Protein AF-T1F467-F1 (afdb_monomer)

Structure (mmCIF, N/CA/C/O backbone):
data_AF-T1F467-F1
#
_entry.id   AF-T1F467-F1
#
loop_
_atom_site.group_PDB
_atom_site.id
_atom_site.type_symbol
_atom_site.label_atom_id
_atom_site.label_alt_id
_atom_site.label_comp_id
_atom_site.label_asym_id
_atom_site.label_entity_id
_atom_site.label_seq_id
_atom_site.pdbx_PDB_ins_code
_atom_site.Cartn_x
_atom_site.Cartn_y
_atom_site.Cartn_z
_atom_site.occupancy
_atom_site.B_iso_or_equiv
_atom_site.auth_seq_id
_atom_site.auth_comp_id
_atom_site.auth_asym_id
_atom_site.auth_atom_id
_atom_site.pdbx_PDB_model_num
ATOM 1 N N . MET A 1 1 ? -42.769 -14.077 12.085 1.00 57.00 1 MET A N 1
ATOM 2 C CA . MET A 1 1 ? -43.415 -14.964 11.089 1.00 57.00 1 MET A CA 1
ATOM 3 C C . MET A 1 1 ? -43.543 -16.334 11.729 1.00 57.00 1 MET A C 1
ATOM 5 O O . MET A 1 1 ? -42.507 -16.894 12.041 1.00 57.00 1 MET A O 1
ATOM 9 N N . ASN A 1 2 ? -44.754 -16.842 11.981 1.00 68.62 2 ASN A N 1
ATOM 10 C CA . ASN A 1 2 ? -44.920 -18.208 12.485 1.00 68.62 2 ASN A CA 1
ATOM 11 C C . ASN A 1 2 ? -45.304 -19.136 11.328 1.00 68.62 2 ASN A C 1
ATOM 13 O O . ASN A 1 2 ? -46.444 -19.138 10.868 1.00 68.62 2 ASN A O 1
ATOM 17 N N . ASN A 1 3 ? -44.321 -19.898 10.860 1.00 61.78 3 ASN A N 1
ATOM 18 C CA . ASN A 1 3 ? -44.467 -20.938 9.857 1.00 61.78 3 ASN A CA 1
ATOM 19 C C . ASN A 1 3 ? -43.755 -22.171 10.416 1.00 61.78 3 ASN A C 1
ATOM 21 O O . ASN A 1 3 ? -42.638 -22.412 9.978 1.00 61.78 3 ASN A O 1
ATOM 25 N N . GLY A 1 4 ? -44.380 -22.914 11.341 1.00 66.25 4 GLY A N 1
ATOM 26 C CA . GLY A 1 4 ? -43.829 -24.089 12.051 1.00 66.25 4 GLY A CA 1
ATOM 27 C C . GLY A 1 4 ? -43.430 -25.293 11.179 1.00 66.25 4 GLY A C 1
ATOM 28 O O . GLY A 1 4 ? -43.730 -26.442 11.486 1.00 66.25 4 GLY A O 1
ATOM 29 N N . ARG A 1 5 ? -42.777 -25.034 10.049 1.00 72.12 5 ARG A N 1
ATOM 30 C CA . ARG A 1 5 ? -42.090 -25.981 9.193 1.00 72.12 5 ARG A CA 1
ATOM 31 C C . ARG A 1 5 ? -40.619 -25.885 9.559 1.00 72.12 5 ARG A C 1
ATOM 33 O O . ARG A 1 5 ? -39.933 -24.959 9.133 1.00 72.12 5 ARG A O 1
ATOM 40 N N . ILE A 1 6 ? -40.151 -26.917 10.249 1.00 72.56 6 ILE A N 1
ATOM 41 C CA . ILE A 1 6 ? -38.756 -27.142 10.643 1.00 72.56 6 ILE A CA 1
ATOM 42 C C . ILE A 1 6 ? -37.749 -26.776 9.529 1.00 72.56 6 ILE A C 1
ATOM 44 O O . ILE A 1 6 ? -36.759 -26.121 9.839 1.00 72.56 6 ILE A O 1
ATOM 48 N N . PRO A 1 7 ? -37.983 -27.073 8.228 1.00 76.56 7 PRO A N 1
ATOM 49 C CA . PRO A 1 7 ? -37.038 -26.683 7.179 1.00 76.56 7 PRO A CA 1
ATOM 50 C C . PRO A 1 7 ? -36.869 -25.169 7.012 1.00 76.56 7 PRO A C 1
ATOM 52 O O . PRO A 1 7 ? -35.788 -24.700 6.674 1.00 76.56 7 PRO A O 1
ATOM 55 N N . LYS A 1 8 ? -37.935 -24.392 7.225 1.00 72.25 8 LYS A N 1
ATOM 56 C CA . LYS A 1 8 ? -37.906 -22.935 7.082 1.00 72.25 8 LYS A CA 1
ATOM 57 C C . LYS A 1 8 ? -37.239 -22.291 8.294 1.00 72.25 8 LYS A C 1
ATOM 59 O O . LYS A 1 8 ? -36.419 -21.398 8.117 1.00 72.25 8 LYS A O 1
ATOM 64 N N . ASP A 1 9 ? -37.534 -22.785 9.488 1.00 74.31 9 ASP A N 1
ATOM 65 C CA . ASP A 1 9 ? -36.910 -22.295 10.719 1.00 74.31 9 ASP A CA 1
ATOM 66 C C . ASP A 1 9 ? -35.420 -22.664 10.773 1.00 74.31 9 ASP A C 1
ATOM 68 O O . ASP A 1 9 ? -34.604 -21.862 11.210 1.00 74.31 9 ASP A O 1
ATOM 72 N N . PHE A 1 10 ? -35.037 -23.819 10.218 1.00 73.94 10 PHE A N 1
ATOM 73 C CA . PHE A 1 10 ? -33.634 -24.198 10.047 1.00 73.94 10 PHE A CA 1
ATOM 74 C C . PHE A 1 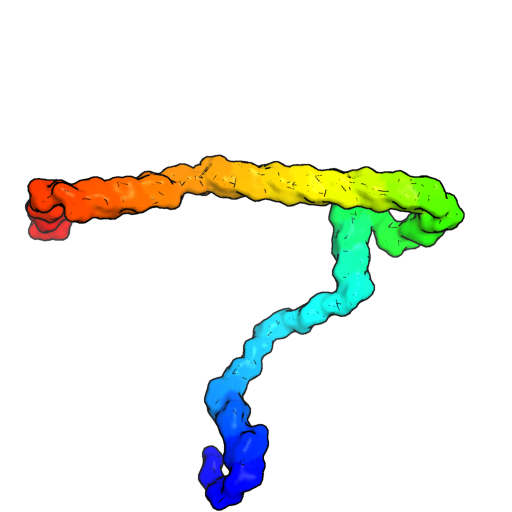10 ? -32.898 -23.296 9.044 1.00 73.94 10 PHE A C 1
ATOM 76 O O . PHE A 1 10 ? -31.789 -22.849 9.314 1.00 73.94 10 PHE A O 1
ATOM 83 N N . LEU A 1 11 ? -33.509 -22.995 7.891 1.00 72.44 11 LEU A N 1
ATOM 84 C CA . LEU A 1 11 ? -32.855 -22.202 6.842 1.00 72.44 11 LEU A CA 1
ATOM 85 C C . LEU A 1 11 ? -32.795 -20.697 7.164 1.00 72.44 11 LEU A C 1
ATOM 87 O O . LEU A 1 11 ? -31.894 -20.001 6.703 1.00 72.44 11 LEU A O 1
ATOM 91 N N . TYR A 1 12 ? -33.778 -20.183 7.910 1.00 71.88 12 TYR A N 1
ATOM 92 C CA . TYR A 1 12 ? -33.941 -18.750 8.173 1.00 71.88 12 TYR A CA 1
ATOM 93 C C . TYR A 1 12 ? -33.793 -18.365 9.652 1.00 71.88 12 TYR A C 1
ATOM 95 O O . TYR A 1 12 ? -33.952 -17.187 9.967 1.00 71.88 12 TYR A O 1
ATOM 103 N N . GLY A 1 13 ? -33.461 -19.301 10.548 1.00 74.06 13 GLY A N 1
ATOM 104 C CA . GLY A 1 13 ? -33.333 -19.048 11.989 1.00 74.06 13 GLY A CA 1
ATOM 105 C C . GLY A 1 13 ? -32.337 -17.935 12.322 1.00 74.06 13 GLY A C 1
ATOM 106 O O . GLY A 1 13 ? -32.669 -17.009 13.056 1.00 74.06 13 GLY A O 1
ATOM 107 N N . GLU A 1 14 ? -31.166 -17.933 11.679 1.00 68.00 14 GLU A N 1
ATOM 108 C CA . GLU A 1 14 ? -30.149 -16.881 11.858 1.00 68.00 14 GLU A CA 1
ATOM 109 C C . GLU A 1 14 ? -30.517 -15.543 11.191 1.00 68.00 14 GLU A C 1
ATOM 111 O O . GLU A 1 14 ? -29.966 -14.496 11.526 1.00 68.00 14 GLU A O 1
ATOM 116 N N . LEU A 1 15 ? -31.450 -15.547 10.234 1.00 68.44 15 LEU A N 1
ATOM 117 C CA . LEU A 1 15 ? -31.881 -14.347 9.508 1.00 68.44 15 LEU A CA 1
ATOM 118 C C . LEU A 1 15 ? -32.919 -13.522 10.279 1.00 68.44 15 LEU A C 1
ATOM 120 O O . LEU A 1 15 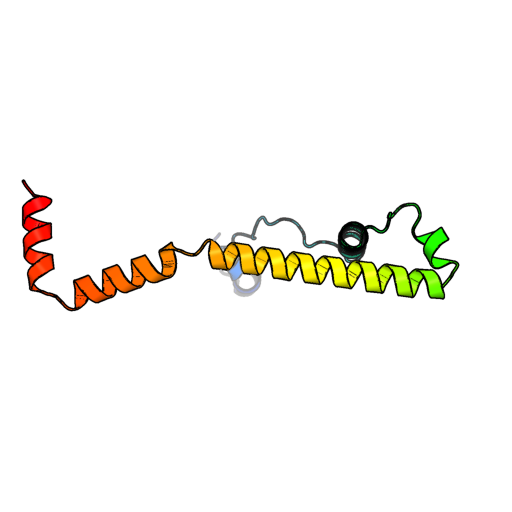? -33.094 -12.348 9.956 1.00 68.44 15 LEU A O 1
ATOM 124 N N . VAL A 1 16 ? -33.602 -14.108 11.271 1.00 66.31 16 VAL A N 1
ATOM 125 C CA . VAL A 1 16 ? -34.610 -13.410 12.090 1.00 66.31 16 VAL A CA 1
ATOM 126 C C . VAL A 1 16 ? -33.954 -12.458 13.098 1.00 66.31 16 VAL A C 1
ATOM 128 O O . VAL A 1 16 ? -34.475 -11.368 13.322 1.00 66.31 16 VAL A O 1
ATOM 131 N N . GLU A 1 17 ? -32.791 -12.823 13.642 1.00 69.44 17 GLU A N 1
ATOM 132 C CA . GLU A 1 17 ? -32.025 -11.999 14.596 1.00 69.44 17 GLU A CA 1
ATOM 133 C C . GLU A 1 17 ? -30.788 -11.331 13.963 1.00 69.44 17 GLU A C 1
ATOM 135 O O . GLU A 1 17 ? -30.235 -10.367 14.497 1.00 69.44 17 GLU A O 1
ATOM 140 N N . GLY A 1 18 ? -30.349 -11.804 12.795 1.00 68.00 18 GLY A N 1
ATOM 141 C CA . GLY A 1 18 ? -29.127 -11.350 12.142 1.00 68.00 18 GLY A CA 1
ATOM 142 C C . GLY A 1 18 ? -29.278 -10.022 11.399 1.00 68.00 18 GLY A C 1
ATOM 143 O O . GLY A 1 18 ? -29.651 -9.980 10.224 1.00 68.00 18 GLY A O 1
ATOM 144 N N . CYS A 1 19 ? -28.868 -8.918 12.024 1.00 70.75 19 CYS A N 1
ATOM 145 C CA . CYS A 1 19 ? -28.551 -7.700 11.280 1.00 70.75 19 CYS A CA 1
ATOM 146 C C . CYS A 1 19 ? -27.293 -7.953 10.435 1.00 70.75 19 CYS A C 1
ATOM 148 O O . CYS A 1 19 ? -26.193 -8.111 10.969 1.00 70.75 19 CYS A O 1
ATOM 150 N N . ARG A 1 20 ? -27.425 -7.982 9.101 1.00 72.38 20 ARG A N 1
ATOM 151 C CA . ARG A 1 20 ? -26.247 -7.981 8.221 1.00 72.38 20 ARG A CA 1
ATOM 152 C C . ARG A 1 20 ? -25.429 -6.736 8.536 1.00 72.38 20 ARG A C 1
ATOM 154 O O . ARG A 1 20 ? -25.947 -5.623 8.437 1.00 72.38 20 ARG A O 1
ATOM 161 N N . THR A 1 21 ? -24.154 -6.913 8.872 1.00 72.50 21 THR A N 1
ATOM 162 C CA . THR A 1 21 ? -23.240 -5.789 9.063 1.00 72.50 21 THR A CA 1
ATOM 163 C C . THR A 1 21 ? -23.215 -4.967 7.775 1.00 72.50 21 THR A C 1
ATOM 165 O O . THR A 1 21 ? -22.705 -5.395 6.740 1.00 72.50 21 THR A O 1
ATOM 168 N N . LYS A 1 22 ? -23.823 -3.775 7.812 1.00 74.25 22 LYS A N 1
ATOM 169 C CA . LYS A 1 22 ? -23.812 -2.810 6.704 1.00 74.25 22 LYS A CA 1
ATOM 170 C C . LYS A 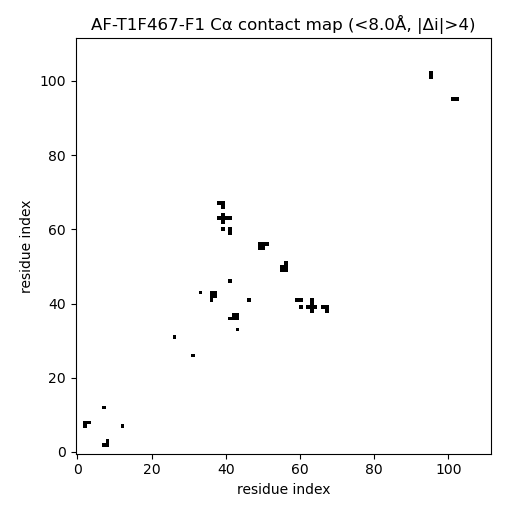1 22 ? -22.434 -2.147 6.648 1.00 74.25 22 LYS A C 1
ATOM 172 O O . LYS A 1 22 ? -22.275 -0.976 6.970 1.00 74.25 22 LYS A O 1
ATOM 177 N N . GLY A 1 23 ? -21.417 -2.941 6.331 1.00 83.50 23 GLY A N 1
ATOM 178 C CA . GLY A 1 23 ? -20.036 -2.503 6.187 1.00 83.50 23 GLY A CA 1
ATOM 17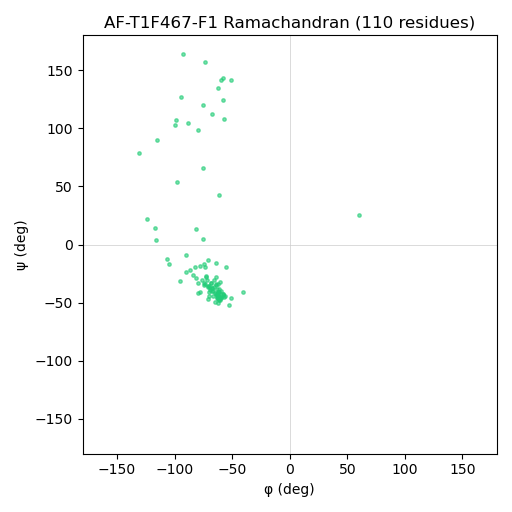9 C C . GLY A 1 23 ? -19.697 -2.143 4.745 1.00 83.50 23 GLY A C 1
ATOM 180 O O . GLY A 1 23 ? -20.382 -2.532 3.796 1.00 83.50 23 GLY A O 1
ATOM 181 N N . ARG A 1 24 ? -18.584 -1.429 4.567 1.00 84.19 24 ARG A N 1
ATOM 182 C CA . ARG A 1 24 ? -17.993 -1.229 3.243 1.00 84.19 24 ARG A CA 1
ATOM 183 C C . ARG A 1 24 ? -17.568 -2.591 2.671 1.00 84.19 24 ARG A C 1
ATOM 185 O O . ARG A 1 24 ? -16.925 -3.357 3.393 1.00 84.19 24 ARG A O 1
ATOM 192 N N . PRO A 1 25 ? -17.857 -2.889 1.391 1.00 87.00 25 PRO A N 1
ATOM 193 C CA . PRO A 1 25 ? -17.332 -4.080 0.738 1.00 87.00 25 PRO A CA 1
ATOM 194 C C . PRO A 1 25 ? -15.815 -4.187 0.913 1.00 87.00 25 PRO A C 1
ATOM 196 O O . PRO A 1 25 ? -15.099 -3.180 0.866 1.00 87.00 25 PRO A O 1
ATOM 199 N N . ARG A 1 26 ? -15.317 -5.412 1.111 1.00 86.69 26 ARG A N 1
ATOM 200 C CA . ARG A 1 26 ? -13.871 -5.653 1.153 1.00 86.69 26 ARG A CA 1
ATOM 201 C C . ARG A 1 26 ? -13.247 -5.189 -0.162 1.00 86.69 26 ARG A C 1
ATOM 203 O O . ARG A 1 26 ? -13.843 -5.332 -1.230 1.00 86.69 26 ARG A O 1
ATOM 210 N N . PHE A 1 27 ? -12.048 -4.622 -0.072 1.00 87.38 27 PHE A N 1
ATOM 211 C CA . PHE A 1 27 ? -11.301 -4.224 -1.259 1.00 87.38 27 PHE A CA 1
ATOM 212 C C . PHE A 1 27 ? -11.034 -5.434 -2.154 1.00 87.38 27 PHE A C 1
ATOM 214 O O . PHE A 1 27 ? -10.729 -6.522 -1.661 1.00 87.38 27 PHE A O 1
ATOM 221 N N . ARG A 1 28 ? -11.109 -5.229 -3.471 1.00 93.88 28 ARG A N 1
ATOM 222 C CA . ARG A 1 28 ? -10.635 -6.225 -4.432 1.00 93.88 28 ARG A CA 1
ATOM 223 C C . ARG A 1 28 ? -9.107 -6.223 -4.436 1.00 93.88 28 ARG A C 1
ATOM 225 O O . ARG A 1 28 ? -8.484 -5.214 -4.114 1.00 93.88 28 ARG A O 1
ATOM 232 N N . PHE A 1 29 ? -8.504 -7.331 -4.859 1.00 91.88 29 PHE A N 1
ATOM 233 C CA . PHE A 1 29 ? -7.045 -7.467 -4.952 1.00 91.88 29 PHE A CA 1
ATOM 234 C C . PHE A 1 29 ? -6.391 -6.314 -5.733 1.00 91.88 29 PHE A C 1
ATOM 236 O O . PHE A 1 29 ? -5.457 -5.681 -5.260 1.00 91.88 29 PHE A O 1
ATOM 243 N N . HIS A 1 30 ? -6.955 -5.956 -6.885 1.00 91.56 30 HIS A N 1
ATOM 244 C CA . HIS A 1 30 ? -6.454 -4.850 -7.699 1.00 91.56 30 HIS A CA 1
ATOM 245 C C . HIS A 1 30 ? -6.513 -3.482 -6.992 1.00 91.56 30 HIS A C 1
ATOM 247 O O . HIS A 1 30 ? -5.624 -2.651 -7.177 1.00 91.56 30 HIS A O 1
ATOM 253 N N . ASP A 1 31 ? -7.521 -3.246 -6.148 1.00 92.94 31 ASP A N 1
ATOM 254 C CA . ASP A 1 31 ? -7.617 -2.001 -5.379 1.00 92.94 31 ASP A CA 1
ATOM 255 C C . ASP A 1 31 ? -6.544 -1.943 -4.285 1.00 92.94 31 ASP A C 1
ATOM 257 O O . ASP 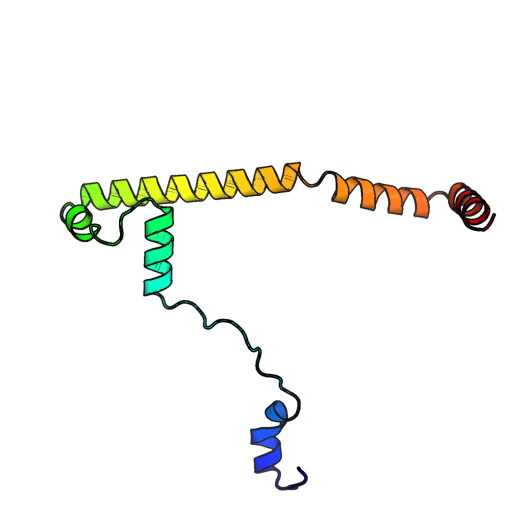A 1 31 ? -5.988 -0.876 -4.019 1.00 92.94 31 ASP A O 1
ATOM 261 N N . ILE A 1 32 ? -6.219 -3.096 -3.688 1.00 92.94 32 ILE A N 1
ATOM 262 C CA . ILE A 1 32 ? -5.105 -3.251 -2.745 1.00 92.94 32 ILE A CA 1
ATOM 263 C C . ILE A 1 32 ? -3.786 -2.945 -3.457 1.00 92.94 32 ILE A C 1
ATOM 265 O O . ILE A 1 32 ? -3.051 -2.073 -3.003 1.00 92.94 32 ILE A O 1
ATOM 269 N N . CYS A 1 33 ? -3.534 -3.543 -4.624 1.00 90.81 33 CYS A N 1
ATOM 270 C CA . CYS A 1 33 ? -2.323 -3.270 -5.401 1.00 90.81 33 CYS A CA 1
ATOM 271 C C . CYS A 1 33 ? -2.176 -1.785 -5.757 1.00 90.81 33 CYS A C 1
ATOM 273 O O . CYS A 1 33 ? -1.092 -1.225 -5.627 1.00 90.81 33 CYS A O 1
ATOM 275 N N . LYS A 1 34 ? -3.260 -1.114 -6.169 1.00 92.19 34 LYS A N 1
ATOM 276 C CA . LYS A 1 34 ? -3.248 0.332 -6.456 1.00 92.19 34 LYS A CA 1
ATOM 277 C C . LYS A 1 34 ? -2.916 1.174 -5.231 1.00 92.19 34 LYS A C 1
ATOM 279 O O . LYS A 1 34 ? -2.154 2.136 -5.335 1.00 92.19 34 LYS A O 1
ATOM 284 N N . ARG A 1 35 ? -3.502 0.834 -4.083 1.00 92.19 35 ARG A N 1
ATOM 285 C CA . ARG A 1 35 ? -3.215 1.503 -2.813 1.00 92.19 35 ARG A CA 1
ATOM 286 C C . ARG A 1 35 ? -1.746 1.328 -2.441 1.00 92.19 35 ARG A C 1
ATOM 288 O O . ARG A 1 35 ? -1.087 2.316 -2.137 1.00 92.19 35 ARG A O 1
ATOM 295 N N . ASP A 1 36 ? -1.244 0.104 -2.517 1.00 91.56 36 ASP A N 1
ATOM 296 C CA . ASP A 1 36 ? 0.111 -0.231 -2.094 1.00 91.56 36 ASP A CA 1
ATOM 297 C C . ASP A 1 36 ? 1.153 0.383 -3.051 1.00 91.56 36 ASP A C 1
ATOM 299 O O . ASP A 1 36 ? 2.130 0.971 -2.595 1.00 91.56 36 ASP A O 1
ATOM 303 N N . MET A 1 37 ? 0.899 0.399 -4.368 1.00 91.75 37 MET A N 1
ATOM 304 C CA . MET A 1 37 ? 1.724 1.140 -5.337 1.00 91.75 37 MET A CA 1
ATOM 305 C C . MET A 1 37 ? 1.790 2.637 -5.017 1.00 91.75 37 MET A C 1
ATOM 307 O O . MET A 1 37 ? 2.875 3.219 -5.028 1.00 91.75 37 MET A O 1
ATOM 311 N N . LYS A 1 38 ? 0.652 3.256 -4.670 1.00 92.44 38 LYS A N 1
ATOM 312 C CA . LYS A 1 38 ? 0.612 4.667 -4.262 1.00 92.44 38 LYS A CA 1
ATOM 313 C C . LYS A 1 38 ? 1.435 4.905 -2.993 1.00 92.44 38 LYS A C 1
ATOM 315 O O . LYS A 1 38 ? 2.150 5.902 -2.918 1.00 92.44 38 LYS A O 1
ATOM 320 N N . SER A 1 39 ? 1.359 3.998 -2.020 1.00 91.19 39 SER A N 1
ATOM 321 C CA . SER A 1 39 ? 2.171 4.047 -0.798 1.00 91.19 39 SER A CA 1
ATOM 322 C C . SER A 1 39 ? 3.668 3.920 -1.089 1.00 91.19 39 SER A C 1
ATOM 324 O O . SER A 1 39 ? 4.459 4.650 -0.503 1.00 91.19 39 SER A O 1
ATOM 326 N N . CYS A 1 40 ? 4.052 3.086 -2.055 1.00 91.88 40 CYS A N 1
ATOM 327 C CA . CYS A 1 40 ? 5.430 2.946 -2.528 1.00 91.88 40 CYS A CA 1
ATOM 328 C C . CYS A 1 40 ? 5.911 4.105 -3.426 1.00 91.88 40 CYS A C 1
ATOM 330 O O . CYS A 1 40 ? 7.014 4.032 -3.963 1.00 91.88 40 CYS A O 1
ATOM 332 N N . SER A 1 41 ? 5.107 5.161 -3.613 1.00 89.56 41 SER A N 1
ATOM 333 C CA . SER A 1 41 ? 5.382 6.277 -4.536 1.00 89.56 41 SER A CA 1
ATOM 334 C C . SER A 1 41 ? 5.532 5.860 -6.010 1.00 89.56 41 SER A C 1
ATOM 336 O O . SER A 1 41 ? 6.174 6.562 -6.788 1.00 89.56 41 SER A O 1
ATOM 338 N N . ILE A 1 42 ? 4.923 4.741 -6.414 1.00 90.94 42 ILE A N 1
ATOM 339 C CA . ILE A 1 42 ? 4.886 4.274 -7.806 1.00 90.94 42 ILE A CA 1
ATOM 340 C C . ILE A 1 42 ? 3.587 4.769 -8.449 1.00 90.94 42 ILE A C 1
ATOM 342 O O . ILE A 1 42 ? 2.489 4.558 -7.928 1.00 90.94 42 ILE A O 1
ATOM 346 N N . ASN A 1 43 ? 3.695 5.444 -9.593 1.00 89.75 43 ASN A N 1
ATOM 347 C CA . ASN A 1 43 ? 2.526 5.940 -10.311 1.00 89.75 43 ASN A CA 1
ATOM 348 C C . ASN A 1 43 ? 1.801 4.787 -11.025 1.00 89.75 43 ASN A C 1
ATOM 350 O O . ASN A 1 43 ? 2.356 4.147 -11.912 1.00 89.75 43 ASN A O 1
ATOM 354 N N . PHE A 1 44 ? 0.529 4.569 -10.682 1.00 86.06 44 PHE A N 1
ATOM 355 C CA . PHE A 1 44 ? -0.294 3.499 -11.256 1.00 86.06 44 PHE A CA 1
ATOM 356 C C . PHE A 1 44 ? -0.565 3.639 -12.764 1.00 86.06 44 PHE A C 1
ATOM 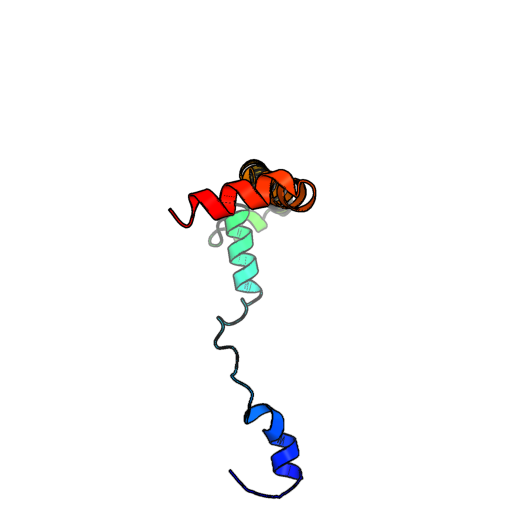358 O O . PHE A 1 44 ? -1.051 2.690 -13.367 1.00 86.06 44 PHE A O 1
ATOM 365 N N . ARG A 1 45 ? -0.351 4.814 -13.372 1.00 87.81 45 ARG A N 1
ATOM 366 C CA . ARG A 1 45 ? -0.549 5.028 -14.818 1.00 87.81 45 ARG A CA 1
ATOM 367 C C . ARG A 1 45 ? 0.707 4.744 -15.636 1.00 87.81 45 ARG A C 1
ATOM 369 O O . ARG A 1 45 ? 0.587 4.478 -16.820 1.00 87.81 45 ARG A O 1
ATOM 376 N N . SER A 1 46 ? 1.886 4.815 -15.019 1.00 89.75 46 SER A N 1
ATOM 377 C CA . SER A 1 46 ? 3.189 4.678 -15.686 1.00 89.75 46 SER A CA 1
ATOM 378 C C . SER A 1 46 ? 4.043 3.563 -15.072 1.00 89.75 46 SER A C 1
ATOM 380 O O . SER A 1 46 ? 5.269 3.590 -15.153 1.00 89.75 46 SER A O 1
ATOM 382 N N . TRP A 1 47 ? 3.414 2.607 -14.383 1.00 89.81 47 TRP A N 1
ATOM 383 C CA . TRP A 1 47 ? 4.125 1.483 -13.773 1.00 89.81 47 TRP A CA 1
ATOM 384 C C . TRP A 1 47 ? 4.617 0.494 -14.831 1.00 89.81 47 TRP A C 1
ATOM 386 O O . TRP A 1 47 ? 5.670 -0.094 -14.640 1.00 89.81 47 TRP A O 1
ATOM 396 N N . GLU A 1 48 ? 3.911 0.366 -15.959 1.00 91.56 48 GLU A N 1
ATOM 397 C CA . GLU A 1 48 ? 4.280 -0.529 -17.064 1.00 91.56 48 GLU A CA 1
ATOM 398 C C . GLU A 1 48 ? 5.617 -0.123 -17.688 1.00 91.56 48 GLU A C 1
ATOM 400 O O . GLU A 1 48 ? 6.500 -0.959 -17.830 1.00 91.56 48 GLU A O 1
ATOM 405 N N . SER A 1 49 ? 5.826 1.174 -17.938 1.00 92.00 49 SER A N 1
ATOM 406 C CA . SER A 1 49 ? 7.113 1.684 -18.433 1.00 92.00 49 SER A CA 1
ATOM 407 C C . SER A 1 49 ? 8.256 1.483 -17.436 1.00 92.00 49 SER A C 1
ATOM 409 O O . SER A 1 49 ? 9.408 1.376 -17.830 1.00 92.00 49 SER A O 1
ATOM 411 N N . LEU A 1 50 ? 7.948 1.445 -16.136 1.00 89.88 50 LEU A N 1
ATOM 412 C CA . LEU A 1 50 ? 8.935 1.167 -15.090 1.00 89.88 50 LEU A CA 1
ATOM 413 C C . LEU A 1 50 ? 9.186 -0.345 -14.942 1.00 89.88 50 LEU A C 1
ATOM 415 O O . LEU A 1 50 ? 10.277 -0.748 -14.555 1.00 89.88 50 LEU A O 1
ATOM 419 N N . ALA A 1 51 ? 8.181 -1.168 -15.247 1.00 91.38 51 ALA A N 1
ATOM 420 C CA . ALA A 1 51 ? 8.235 -2.626 -15.218 1.00 91.38 51 ALA A CA 1
ATOM 421 C C . ALA A 1 51 ? 8.937 -3.239 -16.437 1.00 91.38 51 ALA A C 1
ATOM 423 O O . ALA A 1 51 ? 9.363 -4.392 -16.351 1.00 91.38 51 ALA A O 1
ATOM 424 N N . ASP A 1 52 ? 9.070 -2.477 -17.526 1.00 94.75 52 ASP A N 1
ATOM 425 C CA . ASP A 1 52 ? 9.788 -2.877 -18.739 1.00 94.75 52 ASP A CA 1
ATOM 426 C C . ASP A 1 52 ? 11.250 -3.245 -18.425 1.00 94.75 52 ASP A C 1
ATOM 428 O O . ASP A 1 52 ? 11.729 -4.324 -18.777 1.00 94.75 52 ASP A O 1
ATOM 432 N N . ASP A 1 53 ? 11.923 -2.421 -17.613 1.00 94.62 53 ASP A N 1
ATOM 433 C CA . ASP A 1 53 ? 13.185 -2.803 -16.984 1.00 94.62 53 ASP A CA 1
ATOM 434 C C . ASP A 1 53 ? 12.935 -3.511 -15.644 1.00 94.62 53 ASP A C 1
ATOM 436 O O . ASP A 1 53 ? 12.666 -2.916 -14.592 1.00 94.62 53 ASP A O 1
ATOM 440 N N . ARG A 1 54 ? 13.106 -4.834 -15.667 1.00 94.81 54 ARG A N 1
ATOM 441 C CA . ARG A 1 54 ? 12.921 -5.694 -14.496 1.00 94.81 54 ARG A CA 1
ATOM 442 C C . ARG A 1 54 ? 13.857 -5.353 -13.331 1.00 94.81 54 ARG A C 1
ATOM 444 O O . ARG A 1 54 ? 13.479 -5.574 -12.175 1.00 94.81 54 ARG A O 1
ATOM 451 N N . ALA A 1 55 ? 15.074 -4.877 -13.593 1.00 95.00 55 ALA A N 1
ATOM 452 C CA . ALA A 1 55 ? 16.017 -4.516 -12.539 1.00 95.00 55 ALA A CA 1
ATOM 453 C C . ALA A 1 55 ? 15.557 -3.237 -11.832 1.00 95.00 55 ALA A C 1
ATOM 455 O O . ALA A 1 55 ? 15.463 -3.216 -10.599 1.00 95.00 55 ALA A O 1
ATOM 456 N N . VAL A 1 56 ? 15.184 -2.217 -12.609 1.00 93.69 56 VAL A N 1
ATOM 457 C CA . VAL A 1 56 ? 14.640 -0.950 -12.098 1.00 93.69 56 VAL A CA 1
ATOM 458 C C . VAL A 1 56 ? 13.364 -1.199 -11.301 1.00 93.69 56 VAL A C 1
ATOM 460 O O . VAL A 1 56 ? 13.272 -0.756 -10.156 1.00 93.69 56 VAL A O 1
ATOM 463 N N . TRP A 1 57 ? 12.442 -2.013 -11.820 1.00 94.12 57 TRP A N 1
ATOM 464 C CA . TRP A 1 57 ? 11.225 -2.408 -11.108 1.00 94.12 57 TRP A CA 1
ATOM 465 C C . TRP A 1 57 ? 11.499 -2.985 -9.720 1.00 94.12 57 TRP A C 1
ATOM 467 O O . TRP A 1 57 ? 10.948 -2.518 -8.719 1.00 94.12 57 TRP A O 1
ATOM 477 N N . ARG A 1 58 ? 12.389 -3.981 -9.627 1.00 94.62 58 ARG A N 1
ATOM 478 C CA . ARG A 1 58 ? 12.718 -4.627 -8.346 1.00 94.62 58 ARG A CA 1
ATOM 479 C C . ARG A 1 58 ? 13.329 -3.640 -7.357 1.00 94.62 58 ARG A C 1
ATOM 481 O O . ARG A 1 58 ? 12.999 -3.695 -6.171 1.00 94.62 58 ARG A O 1
ATOM 488 N N . MET A 1 59 ? 14.203 -2.753 -7.828 1.00 94.56 59 MET A N 1
ATOM 489 C CA . MET A 1 59 ? 14.814 -1.728 -6.984 1.00 94.56 59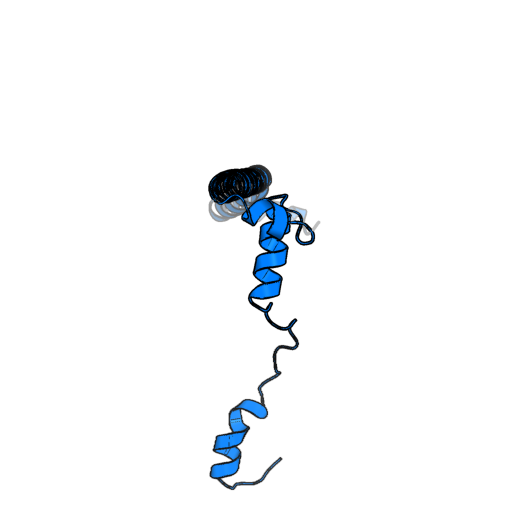 MET A CA 1
ATOM 490 C C . MET A 1 59 ? 13.770 -0.737 -6.470 1.00 94.56 59 MET A C 1
ATOM 492 O O . MET A 1 59 ? 13.702 -0.509 -5.262 1.00 94.56 59 MET A O 1
ATOM 496 N N . SER A 1 60 ? 12.921 -0.201 -7.348 1.00 92.50 60 SER A N 1
ATOM 497 C CA . SER A 1 60 ? 11.884 0.768 -6.984 1.00 92.50 60 SER A CA 1
ATOM 498 C C . SER A 1 60 ? 10.862 0.188 -6.011 1.00 92.50 60 SER A C 1
ATOM 500 O O . SER A 1 60 ? 10.537 0.833 -5.016 1.00 92.50 60 SER A O 1
ATOM 502 N N . VAL A 1 61 ? 10.405 -1.049 -6.232 1.00 92.94 61 VAL A N 1
ATOM 503 C CA . VAL A 1 61 ? 9.480 -1.729 -5.310 1.00 92.94 61 VAL A CA 1
ATOM 504 C C . VAL A 1 61 ? 10.128 -1.950 -3.946 1.00 92.94 61 VAL A C 1
ATOM 506 O O . VAL A 1 61 ? 9.511 -1.642 -2.929 1.00 92.94 61 VAL A O 1
ATOM 509 N N . LYS A 1 62 ? 11.380 -2.427 -3.897 1.00 94.56 62 LYS A N 1
ATOM 510 C CA . LYS A 1 62 ? 12.091 -2.655 -2.629 1.00 94.56 62 LYS A CA 1
ATOM 511 C C . LYS A 1 62 ? 12.288 -1.353 -1.853 1.00 94.56 62 LYS A C 1
ATOM 513 O O . LYS A 1 62 ? 12.043 -1.311 -0.652 1.00 94.56 62 LYS A O 1
ATOM 518 N N . GLN A 1 63 ? 12.702 -0.285 -2.532 1.00 94.75 63 GLN A N 1
ATOM 519 C CA . GLN A 1 63 ? 12.857 1.033 -1.916 1.00 94.75 63 GLN A CA 1
ATOM 520 C C . GLN A 1 63 ? 11.517 1.592 -1.422 1.00 94.75 63 GLN A C 1
ATOM 522 O O . GLN A 1 63 ? 11.451 2.123 -0.315 1.00 94.75 63 GLN A O 1
ATOM 527 N N . GLY A 1 64 ? 10.453 1.453 -2.217 1.00 94.38 64 GLY A N 1
ATOM 528 C CA . GLY A 1 64 ? 9.105 1.870 -1.839 1.00 94.38 64 GLY A CA 1
ATOM 529 C C . GLY A 1 64 ? 8.593 1.126 -0.606 1.00 94.38 64 GLY A C 1
ATOM 530 O O . GLY A 1 64 ? 8.135 1.764 0.338 1.00 94.38 64 GLY A O 1
ATOM 531 N N . ALA A 1 65 ? 8.748 -0.200 -0.569 1.00 94.06 65 ALA A N 1
ATOM 532 C CA . ALA A 1 65 ? 8.340 -1.031 0.562 1.00 94.06 65 ALA A CA 1
ATOM 533 C C . ALA A 1 65 ? 9.067 -0.638 1.856 1.00 94.06 65 ALA A C 1
ATOM 535 O O . ALA A 1 65 ? 8.418 -0.386 2.869 1.00 94.06 65 ALA A O 1
ATOM 536 N N . LEU A 1 66 ? 10.394 -0.471 1.798 1.00 95.50 66 LEU A N 1
ATOM 537 C CA . LEU A 1 66 ? 11.183 -0.033 2.951 1.00 95.50 66 LEU A CA 1
ATOM 538 C C . LEU A 1 66 ? 10.704 1.322 3.486 1.00 95.50 66 LEU A C 1
ATOM 540 O O . LEU A 1 66 ? 10.564 1.490 4.694 1.00 95.50 66 LEU A O 1
ATOM 544 N N . ARG A 1 67 ? 10.403 2.291 2.610 1.00 94.12 67 ARG A N 1
ATOM 545 C CA . ARG A 1 67 ? 9.871 3.601 3.032 1.00 94.12 67 ARG A CA 1
ATOM 546 C C . ARG A 1 67 ? 8.541 3.463 3.768 1.00 94.12 67 ARG A C 1
ATOM 548 O O . ARG A 1 67 ? 8.371 4.063 4.826 1.00 94.12 67 ARG A O 1
ATOM 555 N N . VAL A 1 68 ? 7.628 2.654 3.231 1.00 94.25 68 VAL A N 1
ATOM 556 C CA . VAL A 1 68 ? 6.319 2.403 3.847 1.00 94.25 68 VAL A CA 1
ATOM 557 C C . VAL A 1 68 ? 6.478 1.767 5.228 1.00 94.25 68 VAL A C 1
ATOM 559 O O . VAL A 1 68 ? 5.848 2.228 6.179 1.00 94.25 68 VAL A O 1
ATOM 562 N N . GLU A 1 69 ? 7.345 0.765 5.364 1.00 94.25 69 GLU A N 1
ATOM 563 C CA . GLU A 1 69 ? 7.648 0.123 6.649 1.00 94.25 69 GLU A CA 1
ATOM 564 C C . GLU A 1 69 ? 8.242 1.121 7.654 1.00 94.25 69 GLU A C 1
ATOM 566 O O . GLU A 1 69 ? 7.786 1.208 8.796 1.00 94.25 69 GLU A O 1
ATOM 571 N N . MET A 1 70 ? 9.209 1.944 7.234 1.00 95.12 70 MET A N 1
ATOM 572 C CA . MET A 1 70 ? 9.802 2.963 8.105 1.00 95.12 70 MET A CA 1
ATOM 573 C C . MET A 1 70 ? 8.769 3.990 8.585 1.00 95.12 70 MET A C 1
ATOM 575 O O . MET A 1 70 ? 8.779 4.376 9.757 1.00 95.12 70 MET A O 1
ATOM 579 N N . ASP A 1 71 ? 7.861 4.417 7.708 1.00 93.56 71 ASP A N 1
ATOM 580 C CA . ASP A 1 71 ? 6.787 5.346 8.056 1.00 93.56 71 ASP A CA 1
ATOM 581 C C . ASP A 1 71 ? 5.770 4.717 9.017 1.00 93.56 71 ASP A C 1
ATOM 583 O O . ASP A 1 71 ? 5.294 5.392 9.935 1.00 93.56 71 ASP A O 1
ATOM 587 N N . GLN A 1 72 ? 5.456 3.429 8.856 1.00 93.00 72 GLN A N 1
ATOM 588 C CA . GLN A 1 72 ? 4.615 2.684 9.798 1.00 93.00 72 GLN A CA 1
ATOM 589 C C . GLN A 1 72 ? 5.264 2.615 11.183 1.00 93.00 72 GLN A C 1
ATOM 591 O O . GLN A 1 72 ? 4.622 2.960 12.176 1.00 93.00 72 GLN A O 1
ATOM 596 N N . ILE A 1 73 ? 6.553 2.273 11.249 1.00 94.06 73 ILE A N 1
ATOM 597 C CA . ILE A 1 73 ? 7.316 2.232 12.503 1.00 94.06 73 ILE A CA 1
ATOM 598 C C . ILE A 1 73 ? 7.376 3.624 13.150 1.00 94.06 73 ILE A C 1
ATOM 600 O O . ILE A 1 73 ? 7.254 3.748 14.370 1.00 94.06 73 ILE A O 1
ATOM 604 N N . ARG A 1 74 ? 7.561 4.693 12.360 1.00 93.25 74 ARG A N 1
ATOM 605 C CA . ARG A 1 74 ? 7.562 6.075 12.871 1.00 93.25 74 ARG A CA 1
ATOM 606 C C . ARG A 1 74 ? 6.212 6.431 13.490 1.00 93.25 74 ARG A C 1
ATOM 608 O O . ARG A 1 74 ? 6.188 6.943 14.605 1.00 93.25 74 ARG A O 1
ATOM 615 N N . LYS A 1 75 ? 5.105 6.130 12.805 1.00 92.62 75 LYS A N 1
ATOM 616 C CA . LYS A 1 75 ? 3.744 6.377 13.311 1.00 9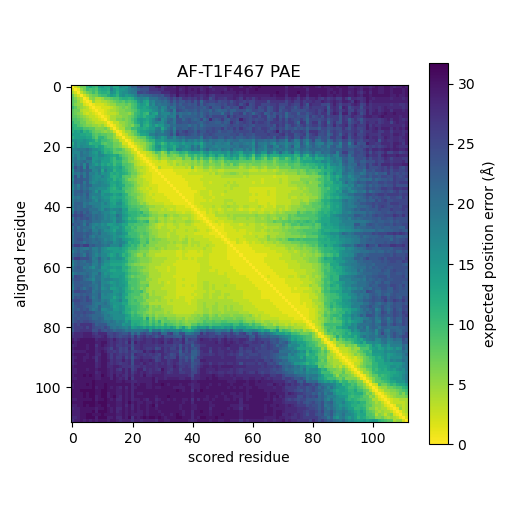2.62 75 LYS A CA 1
ATOM 617 C C . LYS A 1 75 ? 3.453 5.576 14.573 1.00 92.62 75 LYS A C 1
ATOM 619 O O . LYS A 1 75 ? 2.909 6.119 15.525 1.00 92.62 75 LYS A O 1
ATOM 624 N N . GLN A 1 76 ? 3.857 4.308 14.613 1.00 90.62 76 GLN A N 1
ATOM 625 C CA . GLN A 1 76 ? 3.691 3.471 15.797 1.00 90.62 76 GLN A CA 1
ATOM 626 C C . GLN A 1 76 ? 4.465 4.036 16.994 1.00 90.62 76 GLN A C 1
ATOM 628 O O . GLN A 1 76 ? 3.904 4.139 18.081 1.00 90.62 76 GLN A O 1
ATOM 633 N N . ARG A 1 77 ? 5.711 4.484 16.787 1.00 88.06 77 ARG A N 1
ATOM 634 C CA . ARG A 1 77 ? 6.503 5.167 17.822 1.00 88.06 77 ARG A CA 1
ATOM 635 C C . ARG A 1 77 ? 5.877 6.487 18.271 1.00 88.06 77 ARG A C 1
ATOM 637 O O . ARG A 1 77 ? 5.812 6.742 19.465 1.00 88.06 77 ARG A O 1
ATOM 644 N N . GLN A 1 78 ? 5.385 7.310 17.346 1.00 87.06 78 GLN A N 1
ATOM 645 C CA . GLN A 1 78 ? 4.681 8.553 17.689 1.00 87.06 78 GLN A CA 1
ATOM 646 C C . GLN A 1 78 ? 3.436 8.279 18.534 1.00 87.06 78 GLN A C 1
ATOM 648 O O . GLN A 1 78 ? 3.249 8.924 19.559 1.00 87.06 78 GLN A O 1
ATOM 653 N N . ASN A 1 79 ? 2.639 7.279 18.155 1.00 84.19 79 ASN A N 1
ATOM 654 C CA . ASN A 1 79 ? 1.473 6.874 18.929 1.00 84.19 79 ASN A CA 1
ATOM 655 C C . ASN A 1 79 ? 1.868 6.390 20.329 1.00 84.19 79 ASN A C 1
ATOM 657 O O . ASN A 1 79 ? 1.170 6.714 21.274 1.00 84.19 79 ASN A O 1
ATOM 661 N N . GLN A 1 80 ? 2.983 5.665 20.482 1.00 75.88 80 GLN A N 1
ATOM 662 C CA . GLN A 1 80 ? 3.495 5.246 21.795 1.00 75.88 80 GLN A CA 1
ATOM 663 C C . GLN A 1 80 ? 3.938 6.431 22.663 1.00 75.88 80 GLN A C 1
ATOM 665 O O . GLN A 1 80 ? 3.623 6.464 23.846 1.00 75.88 80 GLN A O 1
ATOM 670 N N . LEU A 1 81 ? 4.623 7.423 22.089 1.00 72.38 81 LEU A N 1
ATOM 671 C CA . LEU A 1 81 ? 5.008 8.644 22.812 1.00 72.38 81 LEU A CA 1
ATOM 672 C C . LEU A 1 81 ? 3.782 9.480 23.223 1.00 72.38 81 LEU A C 1
ATOM 674 O O . LEU A 1 81 ? 3.803 10.139 24.257 1.00 72.38 81 LEU A O 1
ATOM 678 N N . GLN A 1 82 ? 2.700 9.419 22.441 1.00 65.81 82 GLN A N 1
ATOM 679 C CA . GLN A 1 82 ? 1.401 10.024 22.751 1.00 65.81 82 GLN A CA 1
ATOM 680 C C . GLN A 1 82 ? 0.529 9.181 23.703 1.00 65.81 82 GLN A C 1
ATOM 682 O O . GLN A 1 82 ? -0.643 9.502 23.879 1.00 65.81 82 GLN A O 1
ATOM 687 N N . GLN A 1 83 ? 1.083 8.161 24.373 1.00 60.56 83 GLN A N 1
ATOM 688 C CA . GLN A 1 83 ? 0.436 7.453 25.488 1.00 60.56 83 GLN A CA 1
ATOM 689 C C . GLN A 1 83 ? 0.912 7.980 26.867 1.00 60.56 83 GLN A C 1
ATOM 691 O O . GLN A 1 83 ? 1.341 7.170 27.689 1.00 60.56 83 GLN A O 1
ATOM 696 N N . PRO A 1 84 ? 0.869 9.290 27.210 1.00 57.16 84 PRO A N 1
ATOM 697 C CA . PRO A 1 84 ? 1.175 9.709 28.578 1.00 57.16 84 PRO A CA 1
ATOM 698 C C . PRO A 1 84 ? 0.068 9.293 29.564 1.00 57.16 84 PRO A C 1
ATOM 700 O O . PRO A 1 84 ? 0.270 9.330 30.771 1.00 57.16 84 PRO A O 1
ATOM 703 N N . THR A 1 85 ? -1.108 8.884 29.079 1.00 60.81 85 THR A N 1
ATOM 704 C CA . THR A 1 85 ? -2.294 8.654 29.912 1.00 60.81 85 THR A CA 1
ATOM 705 C C . THR A 1 85 ? -2.480 7.201 30.342 1.00 60.81 85 THR A C 1
ATOM 707 O O . THR A 1 85 ? -2.953 6.978 31.449 1.00 60.81 85 THR A O 1
ATOM 710 N N . ALA A 1 86 ? -2.074 6.201 29.555 1.00 58.44 86 ALA A N 1
ATOM 711 C CA . ALA A 1 86 ? -2.309 4.799 29.926 1.00 58.44 86 ALA A CA 1
ATOM 712 C C . ALA A 1 86 ? -1.567 4.393 31.216 1.00 58.44 86 ALA A C 1
ATOM 714 O O . ALA A 1 86 ? -2.114 3.654 32.026 1.00 58.44 86 ALA A O 1
ATOM 715 N N . PHE A 1 87 ? -0.367 4.935 31.454 1.00 62.44 87 PHE A N 1
ATOM 716 C CA . PHE A 1 87 ? 0.380 4.692 32.693 1.00 62.44 87 PHE A CA 1
ATOM 717 C C . PHE A 1 87 ? -0.118 5.540 33.866 1.00 62.44 87 PHE A C 1
ATOM 719 O O . PHE A 1 87 ? -0.260 5.011 34.962 1.00 62.44 87 PHE A O 1
ATOM 726 N N . ILE A 1 88 ? -0.436 6.823 33.655 1.00 65.75 88 ILE A N 1
ATOM 727 C CA . ILE A 1 88 ? -0.924 7.693 34.738 1.00 65.75 88 ILE A CA 1
ATOM 728 C C . ILE A 1 88 ? -2.298 7.228 35.236 1.00 65.75 88 ILE A C 1
ATOM 730 O O . ILE A 1 88 ? -2.508 7.194 36.440 1.00 65.75 88 ILE A O 1
ATOM 734 N N . TRP A 1 89 ? -3.214 6.806 34.358 1.00 65.94 89 TRP A N 1
ATOM 735 C CA . TRP A 1 89 ? -4.539 6.324 34.771 1.00 65.94 89 TRP A CA 1
ATOM 736 C C . TRP A 1 89 ? -4.490 4.983 35.515 1.00 65.94 89 TRP A C 1
ATOM 738 O O . TRP A 1 89 ? -5.226 4.808 36.483 1.00 65.94 89 TRP A O 1
ATOM 748 N N . VAL A 1 90 ? -3.607 4.060 35.117 1.00 67.50 90 VAL A N 1
ATOM 749 C CA . VAL A 1 90 ? -3.421 2.781 35.827 1.00 67.50 90 VAL A CA 1
ATOM 750 C C . VAL A 1 90 ? -2.754 3.010 37.184 1.00 67.50 90 VAL A C 1
ATOM 752 O O . VAL A 1 90 ? -3.250 2.512 38.189 1.00 67.50 90 VAL A O 1
ATOM 755 N N . PHE A 1 91 ? -1.718 3.853 37.247 1.00 68.12 91 PHE A N 1
ATOM 756 C CA . PHE A 1 91 ? -1.046 4.183 38.507 1.00 68.12 91 PHE A CA 1
ATOM 757 C C . PHE A 1 91 ? -1.965 4.962 39.461 1.00 68.12 91 PHE A C 1
ATOM 759 O O . PHE A 1 91 ? -1.949 4.730 40.663 1.00 68.12 91 PHE A O 1
ATOM 766 N N . PHE A 1 92 ? -2.813 5.855 38.942 1.00 66.31 92 PHE A N 1
ATOM 767 C CA . PHE A 1 92 ? -3.780 6.600 39.751 1.00 66.31 92 PHE A CA 1
ATOM 768 C C . PHE A 1 92 ? -4.866 5.681 40.336 1.00 66.31 92 PHE A C 1
ATOM 770 O O . PHE A 1 92 ? -5.202 5.816 41.509 1.00 66.31 92 PHE A O 1
ATOM 777 N N . ILE A 1 93 ? -5.365 4.699 39.573 1.00 68.75 93 ILE A N 1
ATOM 778 C CA . ILE A 1 93 ? -6.331 3.707 40.080 1.00 68.75 93 ILE A CA 1
ATOM 779 C C . ILE A 1 93 ? -5.683 2.738 41.081 1.00 68.75 93 ILE A C 1
ATOM 781 O O . ILE A 1 93 ? -6.285 2.450 42.116 1.00 68.75 93 ILE A O 1
ATOM 785 N N . GLU A 1 94 ? -4.453 2.279 40.841 1.00 64.50 94 GLU A N 1
ATOM 786 C CA . GLU A 1 94 ? -3.736 1.399 41.779 1.00 64.50 94 GLU A CA 1
ATOM 787 C C . GLU A 1 94 ? -3.365 2.111 43.093 1.00 64.50 94 GLU A C 1
ATOM 789 O O . GLU A 1 94 ? -3.497 1.520 44.168 1.00 64.50 94 GLU A O 1
ATOM 794 N N . VAL A 1 95 ? -2.979 3.393 43.041 1.00 67.81 95 VAL A N 1
ATOM 795 C CA . VAL A 1 95 ? -2.667 4.209 44.232 1.00 67.81 95 VAL A CA 1
ATOM 796 C C . VAL A 1 95 ? -3.921 4.531 45.057 1.00 67.81 95 VAL A C 1
ATOM 798 O O . VAL A 1 95 ? -3.846 4.536 46.288 1.00 67.81 95 VAL A O 1
ATOM 801 N N . ILE A 1 96 ? -5.077 4.745 44.415 1.00 62.38 96 ILE A N 1
ATOM 802 C CA . ILE A 1 96 ? -6.371 4.926 45.102 1.00 62.3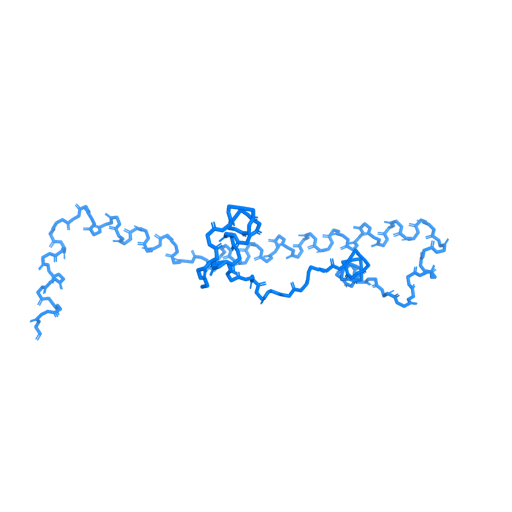8 96 ILE A CA 1
ATOM 803 C C . ILE A 1 96 ? -6.860 3.611 45.725 1.00 62.38 96 ILE A C 1
ATOM 805 O O . ILE A 1 96 ? -7.412 3.628 46.821 1.00 62.38 96 ILE A O 1
ATOM 809 N N . SER A 1 97 ? -6.625 2.467 45.073 1.00 62.69 97 SER A N 1
ATOM 810 C CA . SER A 1 97 ? -7.058 1.154 45.574 1.00 62.69 97 SER A CA 1
ATOM 811 C C . SER A 1 97 ? -6.229 0.626 46.751 1.00 62.69 97 SER A C 1
ATOM 813 O O . SER A 1 97 ? -6.663 -0.314 47.411 1.00 62.69 97 SER A O 1
ATOM 815 N N . THR A 1 98 ? -5.041 1.180 47.003 1.00 65.94 98 THR A N 1
ATOM 816 C CA . THR A 1 98 ? -4.134 0.731 48.078 1.00 65.94 98 THR A CA 1
ATOM 817 C C . THR A 1 98 ? -4.069 1.685 49.272 1.00 65.94 98 THR A C 1
ATOM 819 O O . THR A 1 98 ? -3.576 1.296 50.327 1.00 65.94 98 THR A O 1
ATOM 822 N N . ASN A 1 99 ? -4.598 2.908 49.152 1.00 60.91 99 ASN A N 1
ATOM 823 C CA . ASN A 1 99 ? -4.647 3.886 50.240 1.00 60.91 99 ASN A CA 1
ATOM 824 C C . ASN A 1 99 ? -6.097 4.196 50.651 1.00 60.91 99 ASN A C 1
ATOM 826 O O . ASN A 1 99 ? -6.684 5.176 50.187 1.00 60.91 99 ASN A O 1
ATOM 830 N N . ASP A 1 100 ? -6.643 3.433 51.604 1.00 60.06 100 ASP A N 1
ATOM 831 C CA . ASP A 1 100 ? -7.965 3.678 52.221 1.00 60.06 100 ASP A CA 1
ATOM 832 C C . ASP A 1 100 ? -8.119 5.093 52.831 1.00 60.06 100 ASP A C 1
ATOM 834 O O . ASP A 1 100 ? -9.229 5.599 53.008 1.00 60.06 100 ASP A O 1
ATOM 838 N N . ILE A 1 101 ? -7.008 5.785 53.111 1.00 57.50 101 ILE A N 1
ATOM 839 C CA . ILE A 1 101 ? -7.000 7.128 53.712 1.00 57.50 101 ILE A CA 1
ATOM 840 C C . ILE A 1 101 ? -7.428 8.213 52.703 1.00 57.50 101 ILE A C 1
ATOM 842 O O . ILE A 1 101 ? -8.102 9.169 53.085 1.00 57.50 101 ILE A O 1
ATOM 846 N N . PHE A 1 102 ? -7.107 8.073 51.411 1.00 55.25 102 PHE A N 1
ATOM 847 C CA . PHE A 1 102 ? -7.426 9.093 50.396 1.00 55.25 102 PHE A CA 1
ATOM 848 C C . PHE A 1 102 ? -8.855 8.981 49.840 1.00 55.25 102 PHE A C 1
ATOM 850 O O . PHE A 1 102 ? -9.438 9.998 49.460 1.00 55.25 102 PHE A O 1
ATOM 857 N N . SER A 1 103 ? -9.453 7.782 49.862 1.00 56.94 103 SER A N 1
ATOM 858 C CA . SER A 1 103 ? -10.861 7.560 49.483 1.00 56.94 103 SER A CA 1
ATOM 859 C C . SER A 1 103 ? -11.823 8.374 50.363 1.00 56.94 103 SER A C 1
ATOM 861 O O . SER A 1 103 ? -12.754 9.007 49.866 1.00 56.94 103 SER A O 1
ATOM 863 N N . SER A 1 104 ? -11.529 8.459 51.666 1.00 55.75 104 SER A N 1
ATOM 864 C CA . SER A 1 104 ? -12.349 9.186 52.647 1.00 55.75 104 SER A CA 1
ATOM 865 C C . SER A 1 104 ? -12.257 10.716 52.525 1.00 55.75 104 SER A C 1
ATOM 867 O O . SER A 1 104 ? -13.205 11.420 52.860 1.00 55.75 104 SER A O 1
ATOM 869 N N . PHE A 1 105 ? -11.137 11.255 52.031 1.00 56.94 105 PHE A N 1
ATOM 870 C CA . PHE A 1 105 ? -10.989 12.700 51.801 1.00 56.94 105 PHE A CA 1
ATOM 871 C C . PHE A 1 105 ? -11.659 13.157 50.499 1.00 56.94 105 PHE A C 1
ATOM 873 O O . PHE A 1 105 ? -12.194 14.263 50.441 1.00 56.94 105 PHE A O 1
ATOM 880 N N . LEU A 1 106 ? -11.670 12.313 49.462 1.00 57.56 106 LEU A N 1
ATOM 881 C CA . LEU A 1 106 ? -12.274 12.651 48.170 1.00 57.56 106 LEU A CA 1
ATOM 882 C C . LEU A 1 106 ? -13.813 12.614 48.213 1.00 57.56 106 LEU A C 1
ATOM 884 O O . LEU A 1 106 ? -14.464 13.422 47.553 1.00 57.56 106 LEU A O 1
ATOM 888 N N . THR A 1 107 ? -14.405 11.728 49.020 1.00 59.59 107 THR A N 1
ATOM 889 C CA . THR A 1 107 ? -15.863 11.678 49.229 1.00 59.59 107 THR A CA 1
ATOM 890 C C . THR A 1 107 ? -16.393 12.899 49.983 1.00 59.59 107 THR A C 1
ATOM 892 O O . THR A 1 107 ? -17.480 13.369 49.661 1.00 59.59 107 THR A O 1
ATOM 895 N N . LEU A 1 108 ? -15.619 13.471 50.914 1.00 56.91 108 LEU A N 1
ATOM 896 C CA . LEU A 1 108 ? -15.980 14.704 51.630 1.00 56.91 108 LEU A CA 1
ATOM 897 C C . LEU A 1 108 ? -15.881 15.969 50.761 1.00 56.91 108 LEU A C 1
ATOM 899 O O . LEU A 1 108 ? -16.607 16.928 51.001 1.00 56.91 108 LEU A O 1
ATOM 903 N N . LEU A 1 109 ? -15.017 15.974 49.741 1.00 59.97 109 LEU A N 1
ATOM 904 C CA . LEU A 1 109 ? -14.815 17.122 48.844 1.00 59.97 109 LEU A CA 1
ATOM 905 C C . LEU A 1 109 ? -15.800 17.141 47.659 1.00 59.97 109 LEU A C 1
ATOM 907 O O . LEU A 1 109 ? -16.047 18.197 47.090 1.00 59.97 109 LEU A O 1
ATOM 911 N N . LEU A 1 110 ? -16.378 15.991 47.293 1.00 59.06 110 LEU A N 1
ATOM 912 C CA . LEU A 1 110 ? -17.395 15.874 46.233 1.00 59.06 110 LEU A CA 1
ATOM 913 C C . LEU A 1 110 ? -18.847 16.025 46.733 1.00 59.06 110 LEU A C 1
ATOM 915 O O . LEU A 1 110 ? -19.755 16.115 45.910 1.00 59.06 110 LEU A O 1
ATOM 919 N N . PHE A 1 111 ? -19.069 16.051 48.052 1.00 57.62 111 PHE A N 1
ATOM 920 C CA . PHE A 1 111 ? -20.388 16.194 48.694 1.00 57.62 111 PHE A CA 1
ATOM 921 C C . PHE A 1 111 ? -20.539 17.475 49.547 1.00 57.62 111 PHE A C 1
ATOM 923 O O . PHE A 1 111 ? -21.500 17.581 50.311 1.00 57.62 111 PHE A O 1
ATOM 930 N N . SER A 1 112 ? -19.627 18.446 49.409 1.00 56.38 112 SER A N 1
ATOM 931 C CA . SER A 1 112 ? -19.744 19.807 49.965 1.00 56.38 112 SER A CA 1
ATOM 932 C C . SER A 1 112 ? -19.988 20.831 48.867 1.00 56.38 112 SER A C 1
ATOM 934 O O . SER A 1 112 ? -20.598 21.868 49.213 1.00 56.38 112 SER A O 1
#

Radius of gyration: 28.41 Å; Cα contacts (8 Å, |Δi|>4): 31; chains: 1; bounding box: 61×47×72 Å

Secondary structure (DSSP, 8-state):
-----HHHHHHHHHHHH-----PPPPPPHHHHHHHHHHHTT--TTSHHHHHSSHHHHHHHHHHHHHHHHHHHHHHHHHHHHT-HHHHHHHHHHHHHHH-HHHHHHHHHHH--

Organism: Helobdella robusta (NCBI:txid6412)

Foldseek 3Di:
DDDPDPVCCVVCVCVVVDDDPPDDDDDDPVRVVCVLCVQLVHDPVCVVVQVVPVVSNVVSSVSSVVSSVVVVVVVVVVVVVVPPPVVVVVVVVVVPVVDPPVVVVVVVVVVD

Solvent-accessible surface area (backbone atoms only — not comparable to full-atom values): 6761 Å² total; per-residue (Å²): 135,94,64,98,44,67,73,54,49,68,74,41,51,67,62,76,77,50,77,75,81,89,63,81,79,79,79,52,70,68,57,49,52,52,52,51,33,50,64,33,72,42,54,88,89,57,44,66,76,43,50,72,44,60,68,58,32,55,50,51,51,52,54,14,49,51,51,46,52,53,52,49,53,49,51,53,50,52,54,56,70,69,48,71,53,70,59,51,54,51,52,51,52,54,54,54,75,72,33,77,72,57,57,62,55,54,57,57,67,77,74,110

pLDDT: mean 78.72, std 14.02, range [55.25, 95.5]

Mean predicted aligned error: 15.98 Å

Sequence (112 aa):
MNNGRIPKDFLYGELVEGCRTKGRPRFRFHDICKRDMKSCSINFRSWESLADDRAVWRMSVKQGALRVEMDQIRKQRQNQLQQPTAFIWVFFIEVISTNDIFSSFLTLLLFS